Protein AF-A0A7D7ZFR2-F1 (afdb_monomer)

Solvent-accessible surface area (backbone atoms only — not comparable to full-atom values): 9537 Å² total; per-residue (Å²): 135,59,70,69,58,52,48,30,50,70,75,48,88,50,71,68,57,45,53,56,32,51,54,36,40,52,50,50,33,65,74,69,70,54,52,72,74,65,52,72,70,47,55,53,70,58,47,43,50,56,52,49,55,49,51,53,54,35,64,77,74,43,60,50,74,51,43,60,70,50,44,51,37,49,52,50,43,34,55,58,64,74,52,78,58,71,59,71,62,56,63,69,71,55,61,76,73,66,86,83,70,77,94,63,76,80,50,72,68,56,49,51,52,54,49,72,74,44,89,49,67,70,60,44,52,50,52,54,52,53,51,65,70,57,72,84,74,90,83,76,86,71,76,84,85,88,87,81,80,78,88,84,129

Structure (mmCIF, N/CA/C/O backbone):
data_AF-A0A7D7ZFR2-F1
#
_entry.id   AF-A0A7D7ZFR2-F1
#
loop_
_atom_site.group_PDB
_atom_site.id
_atom_site.type_symbol
_atom_site.label_atom_id
_atom_site.label_alt_id
_atom_site.label_comp_id
_atom_site.label_asym_id
_atom_site.label_entity_id
_atom_site.label_seq_id
_atom_site.pdbx_PDB_ins_code
_atom_site.Cartn_x
_atom_site.Cartn_y
_atom_site.Cartn_z
_atom_site.occupancy
_atom_site.B_iso_or_equiv
_atom_site.auth_seq_id
_atom_site.auth_comp_id
_atom_site.auth_asym_id
_atom_site.auth_atom_id
_atom_site.pdbx_PDB_model_num
ATOM 1 N N . MET A 1 1 ? 2.157 0.238 21.084 1.00 65.38 1 MET A N 1
ATOM 2 C CA . MET A 1 1 ? 1.706 -0.301 19.779 1.00 65.38 1 MET A CA 1
ATOM 3 C C . MET A 1 1 ? 0.187 -0.338 19.777 1.00 65.38 1 MET A C 1
ATOM 5 O O . MET A 1 1 ? -0.383 -0.989 20.645 1.00 65.38 1 MET A O 1
ATOM 9 N N . ASN A 1 2 ? -0.447 0.402 18.864 1.00 86.12 2 ASN A N 1
ATOM 10 C CA . ASN A 1 2 ? -1.895 0.658 18.871 1.00 86.12 2 ASN A CA 1
ATOM 11 C C . ASN A 1 2 ? -2.702 -0.618 18.566 1.00 86.12 2 ASN A C 1
ATOM 13 O O . ASN A 1 2 ? -2.227 -1.503 17.845 1.00 86.12 2 ASN A O 1
ATOM 17 N N . ARG A 1 3 ? -3.931 -0.721 19.096 1.00 91.06 3 ARG A N 1
ATOM 18 C CA . ARG A 1 3 ? -4.793 -1.914 18.933 1.00 91.06 3 ARG A CA 1
ATOM 19 C C . ARG A 1 3 ? -5.072 -2.227 17.459 1.00 91.06 3 ARG A C 1
ATOM 21 O O . ARG A 1 3 ? -4.998 -3.389 17.068 1.00 91.06 3 ARG A O 1
ATOM 28 N N . CYS A 1 4 ? -5.329 -1.202 16.650 1.00 92.88 4 CYS A N 1
ATOM 29 C CA . CYS A 1 4 ? -5.590 -1.330 15.214 1.00 92.88 4 CYS A CA 1
ATOM 30 C C . CYS A 1 4 ? -4.424 -1.973 14.445 1.00 92.88 4 CYS A C 1
ATOM 32 O O . CYS A 1 4 ? -4.634 -2.820 13.579 1.00 92.88 4 CYS A O 1
ATOM 34 N N . ILE A 1 5 ? -3.182 -1.638 14.810 1.00 93.75 5 ILE A N 1
ATOM 35 C CA . ILE A 1 5 ? -1.976 -2.224 14.209 1.00 93.75 5 ILE A CA 1
ATOM 36 C C . ILE A 1 5 ? -1.832 -3.690 14.625 1.00 93.75 5 ILE A C 1
ATOM 38 O O . ILE A 1 5 ? -1.470 -4.532 13.808 1.00 93.75 5 ILE A O 1
ATOM 42 N N . ARG A 1 6 ? -2.146 -4.029 15.883 1.00 94.31 6 ARG A N 1
ATOM 43 C CA . ARG A 1 6 ? -2.112 -5.425 16.345 1.00 94.31 6 ARG A CA 1
ATOM 44 C C . ARG A 1 6 ? -3.094 -6.310 15.578 1.00 94.31 6 ARG A C 1
ATOM 46 O O . ARG A 1 6 ? -2.711 -7.410 15.193 1.00 94.31 6 ARG A O 1
ATOM 53 N N . LEU A 1 7 ? -4.323 -5.834 15.359 1.00 93.38 7 LEU A N 1
ATOM 54 C CA . LEU A 1 7 ? -5.334 -6.552 14.573 1.00 93.38 7 LEU A CA 1
ATOM 55 C C . LEU A 1 7 ? -4.858 -6.774 13.139 1.00 93.38 7 LEU A C 1
ATOM 57 O O . LEU A 1 7 ? -4.851 -7.901 12.654 1.00 93.38 7 LEU A O 1
ATOM 61 N N . PHE A 1 8 ? -4.357 -5.716 12.508 1.00 95.19 8 PHE A N 1
ATOM 62 C CA . PHE A 1 8 ? -3.776 -5.777 11.174 1.00 95.19 8 PHE A CA 1
ATOM 63 C C . PHE A 1 8 ? -2.647 -6.814 11.051 1.00 95.19 8 PHE A C 1
ATOM 65 O O . PHE A 1 8 ? -2.665 -7.653 10.152 1.00 95.19 8 PHE A O 1
ATOM 72 N N . LEU A 1 9 ? -1.686 -6.807 11.980 1.00 94.69 9 LEU A N 1
ATOM 73 C CA . LEU A 1 9 ? -0.559 -7.743 11.959 1.00 94.69 9 LEU A CA 1
ATOM 74 C C . LEU A 1 9 ? -0.966 -9.191 12.225 1.00 94.69 9 LEU A C 1
ATOM 76 O O . LEU A 1 9 ? -0.321 -10.098 11.700 1.00 94.69 9 LEU A O 1
ATOM 80 N N . ALA A 1 10 ? -2.017 -9.415 13.016 1.00 94.19 10 ALA A N 1
ATOM 81 C CA . ALA A 1 10 ? -2.551 -10.750 13.262 1.00 94.19 10 ALA A CA 1
ATOM 82 C C . ALA A 1 10 ? -3.149 -11.382 11.991 1.00 94.19 10 ALA A C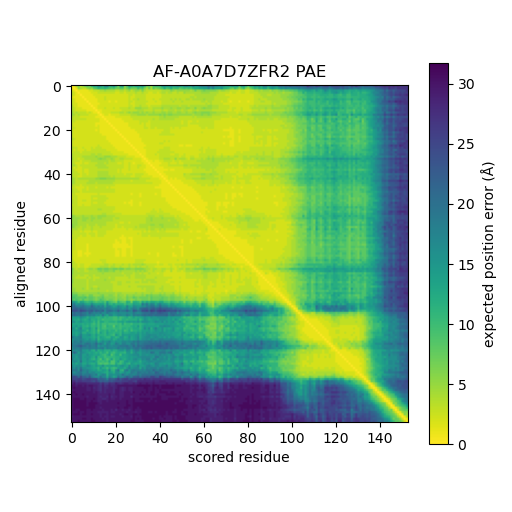 1
ATOM 84 O O . ALA A 1 10 ? -3.103 -12.601 11.843 1.00 94.19 10 ALA A O 1
ATOM 85 N N . GLY A 1 11 ? -3.645 -10.568 11.050 1.00 91.75 11 GLY A N 1
ATOM 86 C CA . GLY A 1 11 ? -4.148 -11.038 9.754 1.00 91.75 11 GLY A CA 1
ATOM 87 C C . GLY A 1 11 ? -3.057 -11.501 8.778 1.00 91.75 11 GLY A C 1
ATOM 88 O O . GLY A 1 11 ? -3.349 -12.205 7.812 1.00 91.75 11 GLY A O 1
ATOM 89 N N . ILE A 1 12 ? -1.787 -11.149 9.015 1.00 94.69 12 ILE A N 1
ATOM 90 C CA . ILE A 1 12 ? -0.672 -11.454 8.109 1.00 94.69 12 ILE A CA 1
ATOM 91 C C . ILE A 1 12 ? 0.157 -12.616 8.665 1.00 94.69 12 ILE A C 1
ATOM 93 O O . ILE A 1 12 ? 0.722 -12.539 9.753 1.00 94.69 12 ILE A O 1
ATOM 97 N N . LYS A 1 13 ? 0.303 -13.689 7.881 1.00 93.69 13 LYS A N 1
ATOM 98 C CA . LYS A 1 13 ? 1.018 -14.908 8.307 1.00 93.69 13 LYS A CA 1
ATOM 99 C C . LYS A 1 13 ? 2.543 -14.786 8.229 1.00 93.69 13 LYS A C 1
ATOM 101 O O . LYS A 1 13 ? 3.248 -15.249 9.118 1.00 93.69 13 LYS A O 1
ATOM 106 N N . SER A 1 14 ? 3.058 -14.176 7.162 1.00 96.12 14 SER A N 1
ATOM 107 C CA . SER A 1 14 ? 4.500 -14.084 6.904 1.00 96.12 14 SER A CA 1
ATOM 108 C C . SER A 1 14 ? 5.134 -12.908 7.640 1.00 96.12 14 SER A C 1
ATOM 110 O O . SER A 1 14 ? 4.722 -11.761 7.466 1.00 96.12 14 SER A O 1
ATOM 112 N N . GLU A 1 15 ? 6.193 -13.178 8.402 1.00 95.25 15 GLU A N 1
ATOM 113 C CA . GLU A 1 15 ? 6.919 -12.146 9.147 1.00 95.25 15 GLU A CA 1
ATOM 114 C C . GLU A 1 15 ? 7.613 -11.135 8.224 1.00 95.25 15 GLU A C 1
ATOM 116 O O . GLU A 1 15 ? 7.666 -9.941 8.518 1.00 95.25 15 GLU A O 1
ATOM 121 N N . LYS A 1 16 ? 8.082 -11.589 7.055 1.00 95.62 16 LYS A N 1
ATOM 122 C CA . LYS A 1 16 ? 8.623 -10.696 6.024 1.00 95.62 16 LYS A CA 1
ATOM 123 C C . LYS A 1 16 ? 7.552 -9.721 5.539 1.00 95.62 16 LYS A C 1
ATOM 125 O O . LYS A 1 16 ? 7.770 -8.513 5.542 1.00 95.62 16 LYS A O 1
ATOM 130 N N . THR A 1 17 ? 6.373 -10.242 5.204 1.00 95.69 17 THR A N 1
ATOM 131 C CA . THR A 1 17 ? 5.250 -9.427 4.731 1.00 95.69 17 THR A CA 1
ATOM 132 C C . THR A 1 17 ? 4.795 -8.429 5.791 1.00 95.69 17 THR A C 1
ATOM 134 O O . THR A 1 17 ? 4.535 -7.284 5.442 1.00 95.69 17 THR A O 1
ATOM 137 N N . LYS A 1 18 ? 4.771 -8.802 7.081 1.00 96.25 18 LYS A N 1
ATOM 138 C CA . LYS A 1 18 ? 4.467 -7.865 8.177 1.00 96.25 18 LYS A CA 1
ATOM 139 C C . LYS A 1 18 ? 5.414 -6.669 8.190 1.00 96.25 18 LYS A C 1
ATOM 141 O O . LYS A 1 18 ? 4.952 -5.534 8.270 1.00 96.25 18 LYS A O 1
ATOM 146 N N . LYS A 1 19 ? 6.726 -6.909 8.088 1.00 96.06 19 LYS A N 1
ATOM 147 C CA . LYS A 1 19 ? 7.736 -5.839 8.073 1.00 96.06 19 LYS A CA 1
ATOM 148 C C . LYS A 1 19 ? 7.553 -4.908 6.876 1.00 96.06 19 LYS A C 1
ATOM 150 O O . LYS A 1 19 ? 7.531 -3.690 7.054 1.00 96.06 19 LYS A O 1
ATOM 155 N N . ASP A 1 20 ? 7.367 -5.474 5.686 1.00 95.56 20 ASP A N 1
ATOM 156 C CA . ASP A 1 20 ? 7.166 -4.696 4.459 1.00 95.56 20 ASP A CA 1
ATOM 157 C C . ASP A 1 20 ? 5.878 -3.863 4.532 1.00 95.56 20 ASP A C 1
ATOM 159 O O . ASP A 1 20 ? 5.864 -2.675 4.201 1.00 95.56 20 ASP A O 1
ATOM 163 N N . TYR A 1 21 ? 4.799 -4.462 5.035 1.00 96.75 21 TYR A N 1
ATOM 164 C CA . TYR A 1 21 ? 3.505 -3.806 5.173 1.00 96.75 21 TYR A CA 1
ATOM 165 C C . TYR A 1 21 ? 3.545 -2.683 6.212 1.00 96.75 21 TYR A C 1
ATOM 167 O O . TYR A 1 21 ? 3.049 -1.595 5.934 1.00 96.75 21 TYR A O 1
ATOM 175 N N . LEU A 1 22 ? 4.186 -2.894 7.366 1.00 95.75 22 LEU A N 1
ATOM 176 C CA . LEU A 1 22 ? 4.382 -1.846 8.375 1.00 95.75 22 LEU A CA 1
ATOM 177 C C . LEU A 1 22 ? 5.186 -0.671 7.830 1.00 95.75 22 LEU A C 1
ATOM 179 O O . LEU A 1 22 ? 4.819 0.478 8.059 1.00 95.75 22 LEU A O 1
ATOM 183 N N . LYS A 1 23 ? 6.261 -0.944 7.083 1.00 96.56 23 LYS A N 1
ATOM 184 C CA . LYS A 1 23 ? 7.084 0.101 6.468 1.00 96.56 23 LYS A CA 1
ATOM 185 C C . LYS A 1 23 ? 6.258 0.979 5.526 1.00 96.56 23 LYS A C 1
ATOM 187 O O . LYS A 1 23 ? 6.356 2.204 5.580 1.00 96.56 23 LYS A O 1
ATOM 192 N N . ASN A 1 24 ? 5.439 0.361 4.679 1.00 96.06 24 ASN A N 1
ATOM 193 C CA . ASN A 1 24 ? 4.581 1.080 3.738 1.00 96.06 24 ASN A CA 1
ATOM 194 C C . ASN A 1 24 ? 3.413 1.794 4.438 1.00 96.06 24 ASN A C 1
ATOM 196 O O . ASN A 1 24 ? 3.047 2.896 4.036 1.00 96.06 24 ASN A O 1
ATOM 200 N N . LEU A 1 25 ? 2.876 1.228 5.521 1.00 95.44 25 LEU A N 1
ATOM 201 C CA . LEU A 1 25 ? 1.841 1.878 6.323 1.00 95.44 25 LEU A CA 1
ATOM 202 C C . LEU A 1 25 ? 2.387 3.121 7.049 1.00 95.44 25 LEU A C 1
ATOM 204 O O . LEU A 1 25 ? 1.759 4.176 7.018 1.00 95.44 25 LEU A O 1
ATOM 208 N N . GLU A 1 26 ? 3.602 3.054 7.603 1.00 95.19 26 GLU A N 1
ATOM 209 C CA . GLU A 1 26 ? 4.282 4.229 8.168 1.00 95.19 26 GLU A CA 1
ATOM 210 C C . GLU A 1 26 ? 4.597 5.287 7.110 1.00 95.19 26 GLU A C 1
ATOM 212 O O . GLU A 1 26 ? 4.527 6.485 7.391 1.00 95.19 26 GLU A O 1
ATOM 217 N N . ARG A 1 27 ? 4.918 4.868 5.881 1.00 95.44 27 ARG A N 1
ATOM 218 C CA . ARG A 1 27 ? 5.081 5.795 4.757 1.00 95.44 27 ARG A CA 1
ATOM 219 C C . ARG A 1 27 ? 3.789 6.577 4.506 1.00 95.44 27 ARG A C 1
ATOM 221 O O . ARG A 1 27 ? 3.855 7.797 4.403 1.00 95.44 27 ARG A O 1
ATOM 228 N N . PHE A 1 28 ? 2.646 5.891 4.463 1.00 96.25 28 PHE A N 1
ATOM 229 C CA . PHE A 1 28 ? 1.325 6.510 4.320 1.00 96.25 28 PHE A CA 1
ATOM 230 C C . PHE A 1 28 ? 1.003 7.471 5.468 1.00 96.25 28 PHE A C 1
ATOM 232 O O . PHE A 1 28 ? 0.589 8.609 5.236 1.00 96.25 28 PHE A O 1
ATOM 239 N N . ARG A 1 29 ? 1.257 7.037 6.708 1.00 94.81 29 ARG A N 1
ATOM 240 C CA . ARG A 1 29 ? 1.045 7.850 7.908 1.00 94.81 29 ARG A CA 1
ATOM 241 C C . ARG A 1 29 ? 1.786 9.180 7.830 1.00 94.81 29 ARG A C 1
ATOM 243 O O . ARG A 1 29 ? 1.204 10.220 8.110 1.00 94.81 29 ARG A O 1
ATOM 250 N N . LYS A 1 30 ? 3.059 9.133 7.430 1.00 95.44 30 LYS A N 1
ATOM 251 C CA . LYS A 1 30 ? 3.917 10.315 7.292 1.00 95.44 30 LYS A CA 1
ATOM 252 C C . LYS A 1 30 ? 3.512 11.204 6.121 1.00 95.44 30 LYS A C 1
ATOM 254 O O . LYS A 1 30 ? 3.588 12.416 6.249 1.00 95.44 30 LYS A O 1
ATOM 259 N N . SER A 1 31 ? 3.106 10.630 4.989 1.00 93.62 31 SER A N 1
ATOM 260 C CA . SER A 1 31 ? 2.752 11.420 3.804 1.00 93.62 31 SER A CA 1
ATOM 261 C C . SER A 1 31 ? 1.435 12.172 3.946 1.00 93.62 31 SER A C 1
ATOM 263 O O . SER A 1 31 ? 1.314 13.258 3.398 1.00 93.62 31 SER A O 1
ATOM 265 N N . MET A 1 32 ? 0.458 11.586 4.644 1.00 93.81 32 MET A N 1
ATOM 266 C CA . MET A 1 32 ? -0.859 12.202 4.847 1.00 93.81 32 MET A CA 1
ATOM 267 C C . MET A 1 32 ? -0.986 12.897 6.209 1.00 93.81 32 MET A C 1
ATOM 269 O O . MET A 1 32 ? -2.054 13.413 6.514 1.00 93.81 32 MET A O 1
ATOM 273 N N . ASP A 1 33 ? 0.078 12.868 7.019 1.00 93.56 33 ASP A N 1
ATOM 274 C CA . ASP A 1 33 ? 0.127 13.383 8.392 1.00 93.56 33 ASP A CA 1
ATOM 275 C C . ASP A 1 33 ? -1.075 12.949 9.250 1.00 93.56 33 ASP A C 1
ATOM 277 O O . ASP A 1 33 ? -1.842 13.750 9.784 1.00 93.56 33 ASP A O 1
ATOM 281 N N . ILE A 1 34 ? -1.277 11.633 9.342 1.00 93.06 34 ILE A N 1
ATOM 282 C CA . ILE A 1 34 ? -2.410 11.060 10.075 1.00 93.06 34 ILE A CA 1
ATOM 283 C C . ILE A 1 34 ? -1.977 10.344 11.353 1.00 93.06 34 ILE A C 1
ATOM 285 O O . ILE A 1 34 ? -0.901 9.753 11.455 1.00 93.06 34 ILE A O 1
ATOM 289 N N . ASP A 1 35 ? -2.883 10.321 12.324 1.00 93.75 35 ASP A N 1
ATOM 290 C CA . ASP A 1 35 ? -2.853 9.363 13.423 1.00 93.75 35 ASP A CA 1
ATOM 291 C C . ASP A 1 35 ? -3.830 8.220 13.124 1.00 93.75 35 ASP A C 1
ATOM 293 O O . ASP A 1 35 ? -4.981 8.471 12.768 1.00 93.75 35 ASP A O 1
ATOM 297 N N . TYR A 1 36 ? -3.393 6.967 13.274 1.00 92.50 36 TYR A N 1
ATOM 298 C CA . TYR A 1 36 ? -4.203 5.808 12.887 1.00 92.50 36 TYR A CA 1
ATOM 299 C C . TYR A 1 36 ? -5.521 5.707 13.662 1.00 92.50 36 TYR A C 1
ATOM 301 O O . TYR A 1 36 ? -6.540 5.338 13.083 1.00 92.50 36 TYR A O 1
ATOM 309 N N . GLU A 1 37 ? -5.531 6.015 14.961 1.00 91.31 37 GLU A N 1
ATOM 310 C CA . GLU A 1 37 ? -6.745 5.885 15.772 1.00 91.31 37 GLU A CA 1
ATOM 311 C C . GLU A 1 37 ? -7.746 6.997 15.466 1.00 91.31 37 GLU A C 1
ATOM 313 O O . GLU A 1 37 ? -8.950 6.745 15.413 1.00 91.31 37 GLU A O 1
ATOM 318 N N . LYS A 1 38 ? -7.265 8.222 15.224 1.00 93.31 38 LYS A N 1
ATOM 319 C CA . LYS A 1 38 ? -8.115 9.330 14.766 1.00 93.31 38 LYS A CA 1
ATOM 320 C C . LYS A 1 38 ? -8.637 9.091 13.352 1.00 93.31 38 LYS A C 1
ATOM 322 O O . LYS A 1 38 ? -9.809 9.341 13.090 1.00 93.31 38 LYS A O 1
ATOM 327 N N . PHE A 1 39 ? -7.792 8.572 12.465 1.00 94.00 39 PHE A N 1
ATOM 328 C CA . PHE A 1 39 ? -8.132 8.285 11.075 1.00 94.00 39 PHE A CA 1
ATOM 329 C C . PHE A 1 39 ? -9.262 7.257 10.955 1.00 94.00 39 PHE A C 1
ATOM 331 O O . PHE A 1 39 ? -10.219 7.490 10.222 1.00 94.00 39 PHE A O 1
ATOM 338 N N . LEU A 1 40 ? -9.210 6.169 11.731 1.00 94.06 40 LEU A N 1
ATOM 339 C CA . LEU A 1 40 ? -10.253 5.134 11.726 1.00 94.06 40 LEU A CA 1
ATOM 340 C C . LEU A 1 40 ? -11.605 5.612 12.286 1.00 94.06 40 LEU A C 1
ATOM 342 O O . LEU A 1 40 ? -12.626 4.990 12.016 1.00 94.06 40 LEU A O 1
ATOM 346 N N . LYS A 1 41 ? -11.637 6.715 13.046 1.00 94.12 41 LYS A N 1
ATOM 347 C CA . LYS A 1 41 ? -12.881 7.321 13.560 1.00 94.12 41 LYS A CA 1
ATOM 348 C C . LYS A 1 41 ? -13.555 8.260 12.557 1.00 94.12 41 LYS A C 1
ATOM 350 O O . LYS A 1 41 ? -14.651 8.753 12.822 1.00 94.12 41 LYS A O 1
ATOM 355 N N . LEU A 1 42 ? -12.901 8.562 11.436 1.00 94.19 42 LEU A N 1
ATOM 356 C CA . LEU A 1 42 ? -13.476 9.407 10.397 1.00 94.19 42 LEU A CA 1
ATOM 357 C C . LEU A 1 42 ? -14.616 8.685 9.673 1.00 94.19 42 LEU A C 1
ATOM 359 O O . LEU A 1 42 ? -14.725 7.461 9.675 1.00 94.19 42 LEU A O 1
ATOM 363 N N . THR A 1 43 ? -15.465 9.458 8.999 1.00 94.62 43 THR A N 1
ATOM 364 C CA . THR A 1 43 ? -16.506 8.867 8.158 1.00 94.62 43 THR A CA 1
ATOM 365 C C . THR A 1 43 ? -15.874 8.135 6.968 1.00 94.62 43 THR A C 1
ATOM 367 O O . THR A 1 43 ? -14.880 8.620 6.416 1.00 94.62 43 THR A O 1
ATOM 37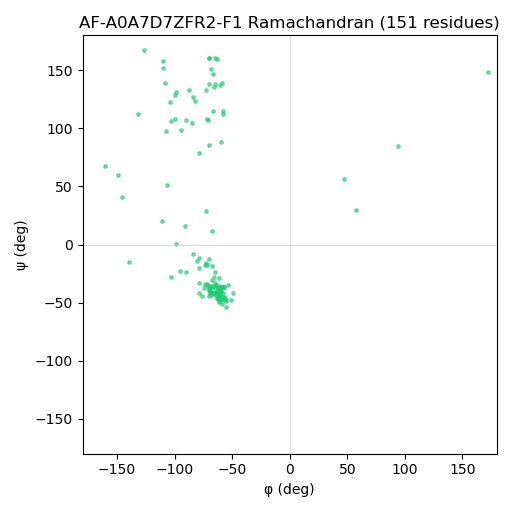0 N N . PRO A 1 44 ? -16.473 7.029 6.487 1.00 93.88 44 PRO A N 1
ATOM 371 C CA . PRO A 1 44 ? -15.938 6.277 5.349 1.00 93.88 44 PRO A CA 1
ATOM 372 C C . PRO A 1 44 ? -15.694 7.142 4.107 1.00 93.88 44 PRO A C 1
ATOM 374 O O . PRO A 1 44 ? -14.698 6.968 3.415 1.00 93.88 44 PRO A O 1
ATOM 377 N N . LYS A 1 45 ? -16.551 8.147 3.869 1.00 94.88 45 LYS A N 1
ATOM 378 C CA . LYS A 1 45 ? -16.364 9.127 2.786 1.00 94.88 45 LYS A CA 1
ATOM 379 C C . LYS A 1 45 ? -15.067 9.931 2.936 1.00 94.88 45 LYS A C 1
ATOM 381 O O . LYS A 1 45 ? -14.361 10.109 1.953 1.00 94.88 45 LYS A O 1
ATOM 386 N N . LYS A 1 46 ? -14.739 10.398 4.146 1.00 95.56 46 LYS A N 1
ATOM 387 C CA . LYS A 1 46 ? -13.497 11.147 4.408 1.00 95.56 46 LYS A CA 1
ATOM 388 C C . LYS A 1 46 ? -12.268 10.253 4.283 1.00 95.56 46 LYS A C 1
ATOM 390 O O . LYS A 1 46 ? -11.293 10.657 3.663 1.00 95.56 46 LYS A O 1
ATOM 395 N N . ILE A 1 47 ? -12.340 9.035 4.822 1.00 96.12 47 ILE A N 1
ATOM 396 C CA . ILE A 1 47 ? -11.275 8.033 4.676 1.00 96.12 47 ILE A CA 1
ATOM 397 C C . ILE A 1 47 ? -11.008 7.773 3.196 1.00 96.12 47 ILE A C 1
ATOM 399 O O . ILE A 1 47 ? -9.859 7.767 2.767 1.00 96.12 47 ILE A O 1
ATOM 403 N N . GLN A 1 48 ? -12.071 7.608 2.410 1.00 95.62 48 GLN A N 1
ATOM 404 C CA . GLN A 1 48 ? -11.954 7.371 0.984 1.00 95.62 48 GLN A CA 1
ATOM 405 C C . GLN A 1 48 ? -11.233 8.520 0.266 1.00 95.62 48 GLN A C 1
ATOM 407 O O . GLN A 1 48 ? -10.326 8.235 -0.504 1.00 95.62 48 GLN A O 1
ATOM 412 N N . VAL A 1 49 ? -11.573 9.783 0.545 1.00 96.25 49 VAL A N 1
ATOM 413 C CA . VAL A 1 49 ? -10.884 10.947 -0.054 1.00 96.25 49 VAL A CA 1
ATOM 414 C C . VAL A 1 49 ? -9.393 10.952 0.293 1.00 96.25 49 VAL A C 1
ATOM 416 O O . VAL A 1 49 ? -8.565 11.041 -0.601 1.00 96.25 49 VAL A O 1
ATOM 419 N N . ILE A 1 50 ? -9.034 10.734 1.562 1.00 96.25 50 ILE A N 1
ATOM 420 C CA . ILE A 1 50 ? -7.624 10.699 1.994 1.00 96.25 50 ILE A CA 1
ATOM 421 C C . ILE A 1 50 ? -6.847 9.588 1.267 1.00 96.25 50 ILE A C 1
ATOM 423 O O . ILE A 1 50 ? -5.702 9.775 0.859 1.00 96.25 50 ILE A O 1
ATOM 427 N N . VAL A 1 51 ? -7.454 8.411 1.101 1.00 96.50 51 VAL A N 1
ATOM 428 C CA . VAL A 1 51 ? -6.816 7.304 0.377 1.00 96.50 51 VAL A CA 1
ATOM 429 C C . VAL A 1 51 ? -6.722 7.604 -1.123 1.00 96.50 51 VAL A C 1
ATOM 431 O O . VAL A 1 51 ? -5.708 7.267 -1.727 1.00 96.50 51 VAL A O 1
ATOM 434 N N . GLU A 1 52 ? -7.731 8.246 -1.720 1.00 95.88 52 GLU A N 1
ATOM 435 C CA . GLU A 1 52 ? -7.703 8.707 -3.117 1.00 95.88 52 GLU A CA 1
ATOM 436 C C . GLU A 1 52 ? -6.546 9.683 -3.347 1.00 95.88 52 GLU A C 1
ATOM 438 O O . GLU A 1 52 ? -5.713 9.435 -4.220 1.00 95.88 52 GLU A O 1
ATOM 443 N N . ASP A 1 53 ? -6.433 10.714 -2.511 1.00 96.56 53 ASP A N 1
ATOM 444 C CA . ASP A 1 53 ? -5.369 11.719 -2.585 1.00 96.56 53 ASP A CA 1
ATOM 445 C C . ASP A 1 53 ? -3.985 11.078 -2.441 1.00 96.56 53 ASP A C 1
ATOM 447 O O . ASP A 1 53 ? -3.044 11.403 -3.167 1.00 96.56 53 ASP A O 1
ATOM 451 N N . TYR A 1 54 ? -3.847 10.107 -1.535 1.00 96.50 54 TYR A N 1
ATOM 452 C CA . TYR A 1 54 ? -2.597 9.373 -1.393 1.00 96.50 54 TYR A CA 1
ATOM 453 C C . TYR A 1 54 ? -2.255 8.538 -2.631 1.00 96.50 54 TYR A C 1
ATOM 455 O O . TYR A 1 54 ? -1.102 8.523 -3.061 1.00 96.50 54 TYR A O 1
ATOM 463 N N . VAL A 1 55 ? -3.234 7.844 -3.217 1.00 95.88 55 VAL A N 1
ATOM 464 C CA . VAL A 1 55 ? -3.011 7.068 -4.442 1.00 95.88 55 VAL A CA 1
ATOM 465 C C . VAL A 1 55 ? -2.602 7.991 -5.586 1.00 95.88 55 VAL A C 1
ATOM 467 O O . VAL A 1 55 ? -1.638 7.671 -6.271 1.00 95.88 55 VAL A O 1
ATOM 470 N N . LEU A 1 56 ? -3.246 9.148 -5.756 1.00 95.62 56 LEU A N 1
ATOM 471 C CA . LEU A 1 56 ? -2.852 10.136 -6.767 1.00 95.62 56 LEU A CA 1
ATOM 472 C C . LEU A 1 56 ? -1.406 10.610 -6.559 1.00 95.62 56 LEU A C 1
ATOM 474 O O . LEU A 1 56 ? -0.600 10.543 -7.485 1.00 95.62 56 LEU A O 1
ATOM 478 N N . ASN A 1 57 ? -1.035 10.937 -5.317 1.00 95.31 57 ASN A N 1
ATOM 479 C CA . ASN A 1 57 ? 0.342 11.287 -4.960 1.00 95.31 57 ASN A CA 1
ATOM 480 C C . ASN A 1 57 ? 1.356 10.176 -5.295 1.00 95.31 57 ASN A C 1
ATOM 482 O O . ASN A 1 57 ? 2.494 10.469 -5.663 1.00 95.31 57 ASN A O 1
ATOM 486 N N . LEU A 1 58 ? 0.981 8.900 -5.141 1.00 95.19 58 LEU A N 1
ATOM 487 C CA . LEU A 1 58 ? 1.838 7.771 -5.514 1.00 95.19 58 LEU A CA 1
ATOM 488 C C . LEU A 1 58 ? 2.003 7.657 -7.027 1.00 95.19 58 LEU A C 1
ATOM 490 O O . LEU A 1 58 ? 3.104 7.372 -7.486 1.00 95.19 58 LEU A O 1
ATOM 494 N N . VAL A 1 59 ? 0.930 7.859 -7.792 1.00 94.12 59 VAL A N 1
ATOM 495 C CA . VAL A 1 59 ? 0.976 7.782 -9.258 1.00 94.12 59 VAL A CA 1
ATOM 496 C C . VAL A 1 59 ? 1.877 8.867 -9.845 1.00 94.12 59 VAL A C 1
ATOM 498 O O . VAL A 1 59 ? 2.576 8.605 -10.817 1.00 94.12 59 VAL A O 1
ATOM 501 N N . GLU A 1 60 ? 1.909 10.052 -9.237 1.00 93.25 60 GLU A N 1
ATOM 502 C CA . GLU A 1 60 ? 2.772 11.153 -9.676 1.00 93.25 60 GLU A CA 1
ATOM 503 C C . GLU A 1 60 ? 4.256 10.943 -9.338 1.00 93.25 60 GLU A C 1
ATOM 505 O O . GLU A 1 60 ? 5.127 11.381 -10.087 1.00 93.25 60 GLU A O 1
ATOM 510 N N . LYS A 1 61 ? 4.561 10.301 -8.203 1.00 93.19 61 LYS A N 1
ATOM 511 C CA . LYS A 1 61 ? 5.929 10.247 -7.649 1.00 93.19 61 LYS A CA 1
ATOM 512 C C . LYS A 1 61 ? 6.642 8.919 -7.866 1.00 93.19 61 LYS A C 1
ATOM 514 O O . LYS A 1 61 ? 7.870 8.882 -7.883 1.00 93.19 61 LYS A O 1
ATOM 519 N N . GLU A 1 62 ? 5.900 7.823 -7.977 1.00 94.12 62 GLU A N 1
ATOM 520 C CA . GLU A 1 62 ? 6.457 6.473 -7.973 1.00 94.12 62 GLU A CA 1
ATOM 521 C C . GLU A 1 62 ? 6.352 5.797 -9.337 1.00 94.12 62 GLU A C 1
ATOM 523 O O . GLU A 1 62 ? 5.490 6.090 -10.162 1.00 94.12 62 GLU A O 1
ATOM 528 N N . HIS A 1 63 ? 7.205 4.794 -9.548 1.00 93.12 63 HIS A N 1
ATOM 529 C CA . HIS A 1 63 ? 7.110 3.955 -10.733 1.00 93.12 63 HIS A CA 1
ATOM 530 C C . HIS A 1 63 ? 5.748 3.221 -10.782 1.00 93.12 63 HIS A C 1
ATOM 532 O O . HIS A 1 63 ? 5.345 2.638 -9.767 1.00 93.12 63 HIS A O 1
ATOM 538 N N . PRO A 1 64 ? 5.074 3.133 -11.950 1.00 91.94 64 PRO A N 1
ATOM 539 C CA . PRO A 1 64 ? 3.745 2.523 -12.095 1.00 91.94 64 PRO A CA 1
ATOM 540 C C . PRO A 1 64 ? 3.592 1.138 -11.455 1.00 91.94 64 PRO A C 1
ATOM 542 O O . PRO A 1 64 ? 2.605 0.848 -10.780 1.00 91.94 64 PRO A O 1
ATOM 545 N N . ASN A 1 65 ? 4.606 0.283 -11.604 1.00 91.44 65 ASN A N 1
ATOM 546 C CA . ASN A 1 65 ? 4.593 -1.076 -11.048 1.00 91.44 65 ASN A CA 1
ATOM 547 C C . ASN A 1 65 ? 4.741 -1.131 -9.519 1.00 91.44 65 ASN A C 1
ATOM 549 O O . ASN A 1 65 ? 4.440 -2.162 -8.920 1.00 91.44 65 ASN A O 1
ATOM 553 N N . SER A 1 66 ? 5.210 -0.053 -8.891 1.00 93.62 66 SER A N 1
ATOM 554 C CA . SER A 1 66 ? 5.442 0.029 -7.447 1.00 93.62 66 SER A CA 1
ATOM 555 C C . SER A 1 66 ? 4.216 0.541 -6.690 1.00 93.62 66 SER A C 1
ATOM 557 O O . SER A 1 66 ? 4.054 0.217 -5.515 1.00 93.62 66 SER A O 1
ATOM 559 N N . VAL A 1 67 ? 3.317 1.277 -7.358 1.00 94.94 67 VAL A N 1
ATOM 560 C CA . VAL A 1 67 ? 2.085 1.832 -6.764 1.00 94.94 67 VAL A CA 1
ATOM 561 C C . VAL A 1 67 ? 1.263 0.771 -6.011 1.00 94.94 67 VAL A C 1
ATOM 563 O O . VAL A 1 67 ? 0.921 1.011 -4.848 1.00 94.94 67 VAL A O 1
ATOM 566 N N . PRO A 1 68 ? 0.999 -0.432 -6.569 1.00 94.56 68 PRO A N 1
ATOM 567 C CA . PRO A 1 68 ? 0.233 -1.450 -5.854 1.00 94.56 68 PRO A CA 1
ATOM 568 C C . PRO A 1 68 ? 0.911 -1.895 -4.551 1.00 94.56 68 PRO A C 1
ATOM 570 O O . PRO A 1 68 ? 0.239 -2.093 -3.542 1.00 94.56 68 PRO A O 1
ATOM 573 N N . THR A 1 69 ? 2.243 -1.997 -4.543 1.00 94.94 69 THR A N 1
ATOM 574 C CA . THR A 1 69 ? 3.031 -2.404 -3.369 1.00 94.94 69 THR A CA 1
ATOM 575 C C . THR A 1 69 ? 2.852 -1.445 -2.192 1.00 94.94 69 THR A C 1
ATOM 577 O O . THR A 1 69 ? 2.809 -1.892 -1.045 1.00 94.94 69 THR A O 1
ATOM 580 N N . PHE A 1 70 ? 2.706 -0.144 -2.457 1.00 95.75 70 PHE A N 1
ATOM 581 C CA . PHE A 1 70 ? 2.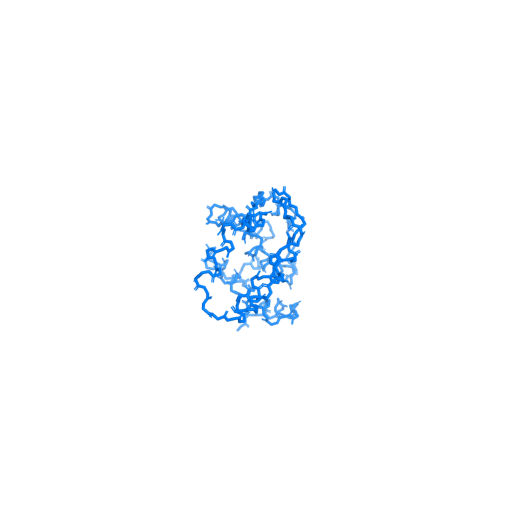433 0.858 -1.422 1.00 95.75 70 PHE A CA 1
ATOM 582 C C . PHE A 1 70 ? 0.966 0.869 -0.984 1.00 95.75 70 PHE A C 1
ATOM 584 O O . PHE A 1 70 ? 0.675 1.104 0.186 1.00 95.75 70 PHE A O 1
ATOM 591 N N . TYR A 1 71 ? 0.045 0.576 -1.902 1.00 96.50 71 TYR A N 1
ATOM 592 C CA . TYR A 1 71 ? -1.390 0.601 -1.637 1.00 96.50 71 TYR A CA 1
ATOM 593 C C . TYR A 1 71 ? -1.905 -0.610 -0.840 1.00 96.50 71 TYR A C 1
ATOM 595 O O . TYR A 1 71 ? -2.712 -0.446 0.076 1.00 96.50 71 TYR A O 1
ATOM 603 N N . TYR A 1 72 ? -1.478 -1.834 -1.170 1.00 96.06 72 TYR A N 1
ATOM 604 C CA . TYR A 1 72 ? -2.035 -3.051 -0.555 1.00 96.06 72 TYR A CA 1
ATOM 605 C C . TYR A 1 72 ? -1.934 -3.112 0.979 1.00 96.06 72 TYR A C 1
ATOM 607 O O . TYR A 1 72 ? -2.892 -3.571 1.603 1.00 96.06 72 TYR A O 1
ATOM 615 N N . PRO A 1 73 ? -0.859 -2.619 1.619 1.00 96.50 73 PRO A N 1
ATOM 616 C CA . PRO A 1 73 ? -0.796 -2.521 3.074 1.00 96.50 73 PRO A CA 1
ATOM 617 C C . PRO A 1 73 ? -1.906 -1.650 3.672 1.00 96.50 73 PRO A C 1
ATOM 619 O O . PRO A 1 73 ? -2.463 -2.007 4.705 1.00 96.50 73 PRO A O 1
ATOM 622 N N . ILE A 1 74 ? -2.273 -0.549 3.007 1.00 96.44 74 ILE A N 1
ATOM 623 C CA . ILE A 1 74 ? -3.353 0.353 3.439 1.00 96.44 74 ILE A CA 1
ATOM 624 C C . ILE A 1 74 ? -4.707 -0.330 3.263 1.00 96.44 74 ILE A C 1
ATOM 626 O O . ILE A 1 74 ? -5.540 -0.287 4.163 1.00 96.44 74 ILE A O 1
ATOM 630 N N . HIS A 1 75 ? -4.910 -0.999 2.126 1.00 96.06 75 HIS A N 1
ATOM 631 C CA . HIS A 1 75 ? -6.112 -1.793 1.875 1.00 96.06 75 HIS A CA 1
ATOM 632 C C . HIS A 1 75 ? -6.328 -2.836 2.974 1.00 96.06 75 HIS A C 1
ATOM 634 O O . HIS A 1 75 ? -7.379 -2.855 3.605 1.00 96.06 75 HIS A O 1
ATOM 640 N N . ALA A 1 76 ? -5.307 -3.653 3.244 1.00 95.75 76 ALA A N 1
ATOM 641 C CA . ALA A 1 76 ? -5.361 -4.678 4.278 1.00 95.75 76 ALA A CA 1
ATOM 642 C C . ALA A 1 76 ? -5.536 -4.075 5.682 1.00 95.75 76 ALA A C 1
ATOM 644 O O . ALA A 1 76 ? -6.256 -4.631 6.502 1.00 95.75 76 ALA A O 1
ATOM 645 N N . PHE A 1 77 ? -4.927 -2.921 5.968 1.00 96.12 77 PHE A N 1
ATOM 646 C CA . PHE A 1 77 ? -5.132 -2.222 7.236 1.00 96.12 77 PHE A CA 1
ATOM 647 C C . PHE A 1 77 ? -6.588 -1.785 7.429 1.00 96.12 77 PHE A C 1
ATOM 649 O O . PHE A 1 77 ? -7.146 -2.003 8.502 1.00 96.12 77 PHE A O 1
ATOM 656 N N . LEU A 1 78 ? -7.209 -1.196 6.406 1.00 95.62 78 LEU A N 1
ATOM 657 C CA . LEU A 1 78 ? -8.607 -0.763 6.459 1.00 95.62 78 LEU A CA 1
ATOM 658 C C . LEU A 1 78 ? -9.571 -1.947 6.562 1.00 95.62 78 LEU A C 1
ATOM 660 O O . LEU A 1 78 ? -10.496 -1.907 7.366 1.00 95.62 78 LEU A O 1
ATOM 664 N N . GLU A 1 79 ? -9.316 -3.011 5.804 1.00 94.44 79 GLU A N 1
ATOM 665 C CA . GLU A 1 79 ? -10.106 -4.245 5.824 1.00 94.44 79 GLU A CA 1
ATOM 666 C C . GLU A 1 79 ? -10.061 -4.926 7.200 1.00 94.44 79 GLU A C 1
ATOM 668 O O . GLU A 1 79 ? -11.102 -5.257 7.754 1.00 94.44 79 GLU A O 1
ATOM 673 N N . MET A 1 80 ? -8.878 -5.033 7.818 1.00 94.81 80 MET A N 1
ATOM 674 C CA . MET A 1 80 ? -8.712 -5.621 9.158 1.00 94.81 80 MET A CA 1
ATOM 675 C C . MET A 1 80 ? -9.279 -4.764 10.301 1.00 94.81 80 MET A C 1
ATOM 677 O O . MET A 1 80 ? -9.350 -5.235 11.435 1.00 94.81 80 MET A O 1
ATOM 681 N N . ASN A 1 81 ? -9.623 -3.503 10.032 1.00 94.44 81 ASN A N 1
ATOM 682 C CA . ASN A 1 81 ? -10.272 -2.601 10.985 1.00 94.44 81 ASN A CA 1
ATOM 683 C C . ASN A 1 81 ? -11.730 -2.302 10.585 1.00 94.44 81 ASN A C 1
ATOM 685 O O . ASN A 1 81 ? -12.279 -1.292 11.020 1.00 94.44 81 ASN A O 1
ATOM 689 N N . ASP A 1 82 ? -12.338 -3.160 9.755 1.00 92.38 82 ASP A N 1
ATOM 690 C CA . ASP A 1 82 ? -13.749 -3.114 9.346 1.00 92.38 82 ASP A CA 1
ATOM 691 C C . ASP A 1 82 ? -14.181 -1.800 8.663 1.00 92.38 82 ASP A C 1
ATOM 693 O O . ASP A 1 82 ? -15.340 -1.381 8.722 1.00 92.38 82 ASP A O 1
ATOM 697 N N . VAL A 1 83 ? -13.255 -1.132 7.969 1.00 94.19 83 VAL A N 1
ATOM 698 C CA . VAL A 1 83 ? -13.548 0.106 7.240 1.00 94.19 83 VAL A CA 1
ATOM 699 C C . VAL A 1 83 ? -13.978 -0.203 5.808 1.00 94.19 83 VAL A C 1
ATOM 701 O O . VAL A 1 83 ? -13.168 -0.524 4.936 1.00 94.19 83 VAL A O 1
ATOM 704 N N . MET A 1 84 ? -15.274 -0.041 5.542 1.00 89.44 84 MET A N 1
ATOM 705 C CA . MET A 1 84 ? -15.863 -0.270 4.221 1.00 89.44 84 MET A CA 1
ATOM 706 C C . MET A 1 84 ? -15.746 0.972 3.322 1.00 89.44 84 MET A C 1
ATOM 708 O O . MET A 1 84 ? -16.501 1.934 3.466 1.00 89.44 84 MET A O 1
ATOM 712 N N . ILE A 1 85 ? -14.823 0.938 2.357 1.00 93.50 85 ILE A N 1
ATOM 713 C CA . ILE A 1 85 ? -14.688 1.944 1.286 1.00 93.50 85 ILE A CA 1
ATOM 714 C C . ILE A 1 85 ? -14.681 1.284 -0.098 1.00 93.50 85 ILE A C 1
ATOM 716 O O . ILE A 1 85 ? -14.526 0.071 -0.237 1.00 93.50 85 ILE A O 1
ATOM 720 N N . ASN A 1 86 ? -14.822 2.079 -1.163 1.00 93.88 86 ASN A N 1
ATOM 721 C CA . ASN A 1 86 ? -14.818 1.554 -2.528 1.00 93.88 86 ASN A CA 1
ATOM 722 C C . ASN A 1 86 ? -13.393 1.252 -3.036 1.00 93.88 86 ASN A C 1
ATOM 724 O O . ASN A 1 86 ? -12.816 1.990 -3.837 1.00 93.88 86 ASN A O 1
ATOM 728 N N . PHE A 1 87 ? -12.834 0.117 -2.619 1.00 93.38 87 PHE A N 1
ATOM 729 C CA . PHE A 1 87 ? -11.509 -0.335 -3.054 1.00 93.38 87 PHE A CA 1
ATOM 730 C C . PHE A 1 87 ? -11.414 -0.580 -4.569 1.00 93.38 87 PHE A C 1
ATOM 732 O O . PHE A 1 87 ? -10.353 -0.402 -5.168 1.00 93.38 87 PHE A O 1
ATOM 739 N N . LYS A 1 88 ? -12.526 -0.942 -5.226 1.00 93.38 88 LYS A N 1
ATOM 740 C CA . LYS A 1 88 ? -12.573 -1.117 -6.687 1.00 93.38 88 LYS A CA 1
ATOM 741 C C . LYS A 1 88 ? -12.327 0.205 -7.414 1.00 93.38 88 LYS A C 1
ATOM 743 O O . LYS A 1 88 ? -11.639 0.204 -8.431 1.00 93.38 88 LYS A O 1
ATOM 748 N N . LYS A 1 89 ? -12.846 1.321 -6.886 1.00 93.50 89 LYS A N 1
ATOM 749 C CA . LYS A 1 89 ? -12.555 2.667 -7.398 1.00 93.50 89 LYS A CA 1
ATOM 750 C C . LYS A 1 89 ? -11.066 2.987 -7.256 1.00 93.50 89 LYS A C 1
ATOM 752 O O . LYS A 1 89 ? -10.469 3.404 -8.238 1.00 93.50 89 LYS A O 1
ATOM 757 N N . MET A 1 90 ? -10.455 2.705 -6.103 1.00 93.00 90 MET A N 1
ATOM 758 C CA . MET A 1 90 ? -9.028 2.990 -5.874 1.00 93.00 90 MET A CA 1
ATOM 759 C C . MET A 1 90 ? -8.129 2.294 -6.897 1.00 93.00 90 MET A C 1
ATOM 761 O O . MET A 1 90 ? -7.254 2.915 -7.485 1.00 93.00 90 MET A O 1
ATOM 765 N N . ARG A 1 91 ? -8.383 1.009 -7.168 1.00 92.25 91 ARG A N 1
ATOM 766 C CA . ARG A 1 91 ? -7.577 0.227 -8.120 1.00 92.25 91 ARG A CA 1
ATOM 767 C C . ARG A 1 91 ? -7.684 0.730 -9.561 1.00 92.25 91 ARG A C 1
ATOM 769 O O . ARG A 1 91 ? -6.780 0.476 -10.345 1.00 92.25 91 ARG A O 1
ATOM 776 N N . ARG A 1 92 ? -8.767 1.434 -9.916 1.00 93.88 92 ARG A N 1
ATOM 777 C CA . ARG A 1 92 ? -8.921 2.064 -11.240 1.00 93.88 92 ARG A CA 1
ATOM 778 C C . ARG A 1 92 ? -8.052 3.309 -11.412 1.00 93.88 92 ARG A C 1
ATOM 780 O O . ARG A 1 92 ? -7.846 3.715 -12.545 1.00 93.88 92 ARG A O 1
ATOM 787 N N . LEU A 1 93 ? -7.560 3.895 -10.319 1.00 92.88 93 LEU A N 1
ATOM 788 C CA . LEU A 1 93 ? -6.629 5.024 -10.363 1.00 92.88 93 LEU A CA 1
ATOM 789 C C . LEU A 1 93 ? -5.196 4.579 -10.673 1.00 92.88 93 LEU A C 1
ATOM 791 O O . LEU A 1 93 ? -4.341 5.420 -10.926 1.00 92.88 93 LEU A O 1
ATOM 795 N N . PHE A 1 94 ? -4.904 3.275 -10.627 1.00 93.19 94 PHE A N 1
ATOM 796 C CA . PHE A 1 94 ? -3.550 2.800 -10.876 1.00 93.19 94 PHE A CA 1
ATOM 797 C C . PHE A 1 94 ? -3.175 2.964 -12.350 1.00 93.19 94 PHE A C 1
ATOM 799 O O . PHE A 1 94 ? -3.984 2.648 -13.226 1.00 93.19 94 PHE A O 1
ATOM 806 N N . PRO A 1 95 ? -1.940 3.403 -12.634 1.00 92.25 95 PRO A N 1
ATOM 807 C CA . PRO A 1 95 ? -1.445 3.503 -13.993 1.00 92.25 95 PRO A CA 1
ATOM 808 C C . PRO A 1 95 ? -1.333 2.118 -14.636 1.00 92.25 95 PRO A C 1
ATOM 810 O O . PRO A 1 95 ? -1.250 1.085 -13.960 1.00 92.25 95 PRO A O 1
ATOM 813 N N . ALA A 1 96 ? -1.282 2.101 -15.967 1.00 91.38 96 ALA A N 1
ATOM 814 C CA . ALA A 1 96 ? -0.950 0.892 -16.704 1.00 91.38 96 ALA A CA 1
ATOM 815 C C . ALA A 1 96 ? 0.444 0.390 -16.291 1.00 91.38 96 ALA A C 1
ATOM 817 O O . ALA A 1 96 ? 1.383 1.170 -16.117 1.00 91.38 96 ALA A O 1
ATOM 818 N N . LYS A 1 97 ? 0.580 -0.930 -16.131 1.00 87.31 97 LYS A N 1
ATOM 819 C CA . LYS A 1 97 ? 1.871 -1.542 -15.809 1.00 87.31 97 LYS A CA 1
ATOM 820 C C . LYS A 1 97 ? 2.833 -1.358 -16.975 1.00 87.31 97 LYS A C 1
ATOM 822 O O . LYS A 1 97 ? 2.479 -1.618 -18.123 1.00 87.31 97 LYS A O 1
ATOM 827 N N . VAL A 1 98 ? 4.063 -0.975 -16.658 1.00 87.62 98 VAL A N 1
ATOM 828 C CA . VAL A 1 98 ? 5.134 -0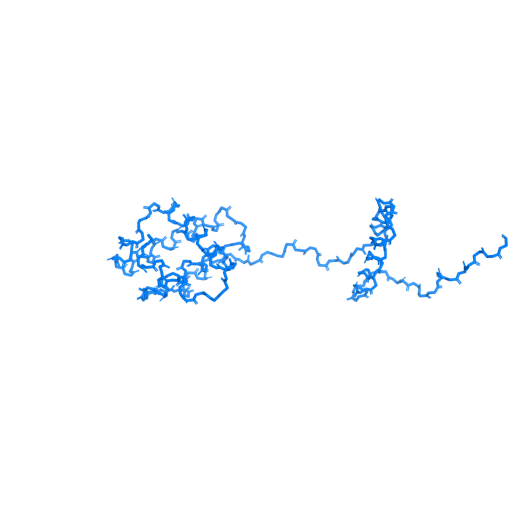.792 -17.642 1.00 87.62 98 VAL A CA 1
ATOM 829 C C . VAL A 1 98 ? 6.015 -2.034 -17.625 1.00 87.62 98 VAL A C 1
ATOM 831 O O . VAL A 1 98 ? 6.465 -2.455 -16.561 1.00 87.62 98 VAL A O 1
ATOM 834 N N . LYS A 1 99 ? 6.281 -2.650 -18.780 1.00 82.00 99 LYS A N 1
ATOM 835 C CA . LYS A 1 99 ? 7.260 -3.744 -18.854 1.00 82.00 99 LYS A CA 1
ATOM 836 C C . LYS A 1 99 ? 8.656 -3.179 -18.568 1.00 82.00 99 LYS A C 1
ATOM 838 O O . LYS A 1 99 ? 9.146 -2.350 -19.321 1.00 82.00 99 LYS A O 1
ATOM 843 N N . THR A 1 100 ? 9.273 -3.601 -17.466 1.00 76.25 100 THR A N 1
ATOM 844 C CA . THR A 1 100 ? 10.611 -3.124 -17.058 1.00 76.25 100 THR A CA 1
ATOM 845 C C . THR A 1 100 ? 11.732 -4.051 -17.528 1.00 76.25 100 THR A C 1
ATOM 847 O O . THR 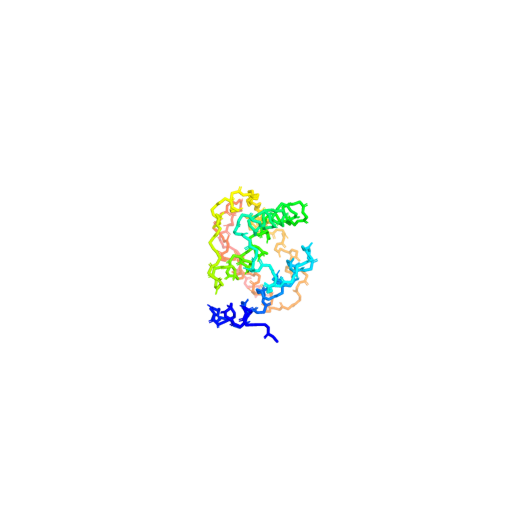A 1 100 ? 12.877 -3.631 -17.631 1.00 76.25 100 THR A O 1
ATOM 850 N N . SER A 1 101 ? 11.420 -5.321 -17.797 1.00 71.19 101 SER A N 1
ATOM 851 C CA . SER A 1 101 ? 12.402 -6.290 -18.281 1.00 71.19 101 SER A CA 1
ATOM 852 C C . SER A 1 101 ? 12.480 -6.236 -19.802 1.00 71.19 101 SER A C 1
ATOM 854 O O . SER A 1 101 ? 11.450 -6.249 -20.479 1.00 71.19 101 SER A O 1
ATOM 856 N N . VAL A 1 102 ? 13.707 -6.196 -20.325 1.00 61.84 102 VAL A N 1
ATOM 857 C CA . VAL A 1 102 ? 13.961 -6.532 -21.723 1.00 61.84 102 VAL A CA 1
ATOM 858 C C . VAL A 1 102 ? 13.766 -8.039 -21.829 1.00 61.84 102 VAL A C 1
ATOM 860 O O . VAL A 1 102 ? 14.575 -8.814 -21.333 1.00 61.84 102 VAL A O 1
ATOM 863 N N . GLU A 1 103 ? 12.664 -8.449 -22.443 1.00 62.28 103 GLU A N 1
ATOM 864 C CA . GLU A 1 103 ? 12.256 -9.847 -22.637 1.00 62.28 103 GLU A CA 1
ATOM 865 C C . GLU A 1 103 ? 13.129 -10.556 -23.697 1.00 62.28 103 GLU A C 1
ATOM 867 O O . GLU A 1 103 ? 12.659 -11.439 -24.403 1.00 62.28 103 GLU A O 1
ATOM 872 N N . ARG A 1 104 ? 14.395 -10.138 -23.861 1.00 74.81 104 ARG A N 1
ATOM 873 C CA . ARG A 1 104 ? 15.334 -10.732 -24.816 1.00 74.81 104 ARG A CA 1
ATOM 874 C C . ARG A 1 104 ? 16.405 -11.526 -24.086 1.00 74.81 104 ARG A C 1
ATOM 876 O O . ARG A 1 104 ? 16.938 -11.075 -23.072 1.00 74.81 104 ARG A O 1
ATOM 883 N N . GLY A 1 105 ? 16.741 -12.685 -24.643 1.00 72.94 105 GLY A N 1
ATOM 884 C CA . GLY A 1 105 ? 17.930 -13.426 -24.245 1.00 72.94 105 GLY A CA 1
ATOM 885 C C . GLY A 1 105 ? 19.209 -12.635 -24.532 1.00 72.94 105 GLY A C 1
ATOM 886 O O . GLY A 1 105 ? 19.224 -11.704 -25.346 1.00 72.94 105 GLY A O 1
ATOM 887 N N . TRP A 1 106 ? 20.294 -13.007 -23.855 1.00 81.31 106 TRP A N 1
ATOM 888 C CA . TRP A 1 106 ? 21.612 -12.469 -24.174 1.00 81.31 106 TRP A CA 1
ATOM 889 C C . TRP A 1 106 ? 22.040 -12.910 -25.573 1.00 81.31 106 TRP A C 1
ATOM 891 O O . TRP A 1 106 ? 21.870 -14.067 -25.955 1.00 81.31 106 TRP A O 1
ATOM 901 N N . THR A 1 107 ? 22.619 -11.983 -26.323 1.00 84.56 107 THR A N 1
ATOM 902 C CA . THR A 1 107 ? 23.289 -12.287 -27.590 1.00 84.56 107 THR A CA 1
ATOM 903 C C . THR A 1 107 ? 24.579 -13.062 -27.338 1.00 84.56 107 THR A C 1
ATOM 905 O O . THR A 1 107 ? 25.141 -13.043 -26.236 1.00 84.56 107 THR A O 1
ATOM 908 N N . THR A 1 108 ? 25.079 -13.753 -28.362 1.00 85.06 108 THR A N 1
ATOM 909 C CA . THR A 1 108 ? 26.337 -14.498 -28.253 1.00 85.06 108 THR A CA 1
ATOM 910 C C . THR A 1 108 ? 27.501 -13.566 -27.911 1.00 85.06 108 THR A C 1
ATOM 912 O O . THR A 1 108 ? 28.346 -13.924 -27.094 1.00 85.06 108 THR A O 1
ATOM 915 N N . GLU A 1 109 ? 27.513 -12.346 -28.448 1.00 88.19 109 GLU A N 1
ATOM 916 C CA . GLU A 1 109 ? 28.525 -11.324 -28.179 1.00 88.19 109 GLU A CA 1
ATOM 917 C C . GLU A 1 109 ? 28.507 -10.900 -26.707 1.00 88.19 109 GLU A C 1
ATOM 919 O O . GLU A 1 109 ? 29.554 -10.857 -26.057 1.00 88.19 109 GLU A O 1
ATOM 924 N N . GLU A 1 110 ? 27.319 -10.656 -26.151 1.00 86.75 110 GLU A N 1
ATOM 925 C CA . GLU A 1 110 ? 27.150 -10.318 -24.735 1.00 86.75 110 GLU A CA 1
ATOM 926 C C . GLU A 1 110 ? 27.634 -11.453 -23.828 1.00 86.75 110 GLU A C 1
ATOM 928 O O . GLU A 1 110 ? 28.336 -11.202 -22.849 1.00 86.75 110 GLU A O 1
ATOM 933 N N . ILE A 1 111 ? 27.342 -12.709 -24.179 1.00 89.69 111 ILE A N 1
ATOM 934 C CA . ILE A 1 111 ? 27.812 -13.880 -23.425 1.00 89.69 111 ILE A CA 1
ATOM 935 C C . ILE A 1 111 ? 29.337 -13.987 -23.480 1.00 89.69 111 ILE A C 1
ATOM 937 O O . ILE A 1 111 ? 29.970 -14.241 -22.456 1.00 89.69 111 ILE A O 1
ATOM 941 N N . GLN A 1 112 ? 29.955 -13.749 -24.638 1.00 89.81 112 GLN A N 1
ATOM 942 C CA . GLN A 1 112 ? 31.415 -13.747 -24.759 1.00 89.81 112 GLN A CA 1
ATOM 943 C C . GLN A 1 112 ? 32.054 -12.659 -23.890 1.00 89.81 112 GLN A C 1
ATOM 945 O O . GLN A 1 112 ? 33.079 -12.905 -23.253 1.00 89.81 112 GLN A O 1
ATOM 950 N N . VAL A 1 113 ? 31.439 -11.478 -23.800 1.00 93.12 113 VAL A N 1
ATOM 951 C CA 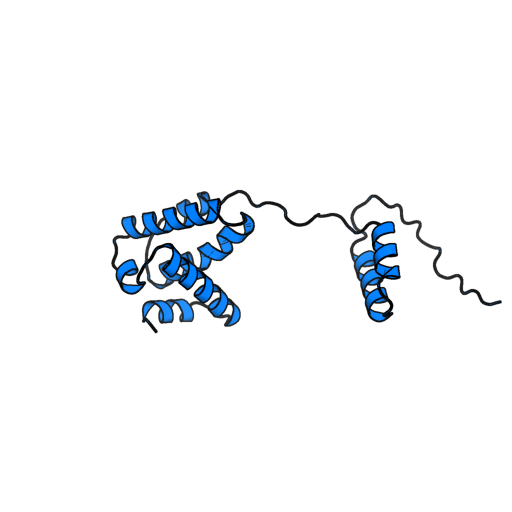. VAL A 1 113 ? 31.885 -10.416 -22.886 1.00 93.12 113 VAL A CA 1
ATOM 952 C C . VAL A 1 113 ? 31.761 -10.857 -21.422 1.00 93.12 113 VAL A C 1
ATOM 954 O O . V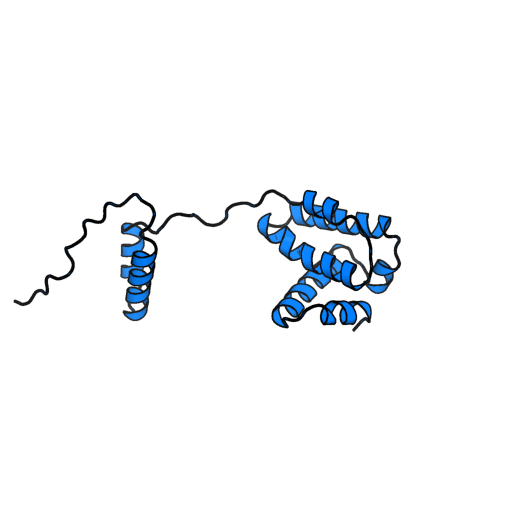AL A 1 113 ? 32.707 -10.671 -20.655 1.00 93.12 113 VAL A O 1
ATOM 957 N N . MET A 1 114 ? 30.656 -11.502 -21.035 1.00 90.25 114 MET A N 1
ATOM 958 C CA . MET A 1 114 ? 30.468 -12.033 -19.674 1.00 90.25 114 MET A CA 1
ATOM 959 C C . MET A 1 114 ? 31.488 -13.120 -19.321 1.00 90.25 114 MET A C 1
ATOM 961 O O . MET A 1 114 ? 32.023 -13.143 -18.214 1.00 90.25 114 MET A O 1
ATOM 965 N N . LEU A 1 115 ? 31.792 -14.019 -20.259 1.00 91.25 115 LEU A N 1
ATOM 966 C CA . LEU A 1 115 ? 32.770 -15.085 -20.047 1.00 91.25 115 LEU A CA 1
ATOM 967 C C . LEU A 1 115 ? 34.194 -14.534 -19.935 1.00 91.25 115 LEU A C 1
ATOM 969 O O . LEU A 1 115 ? 34.975 -15.048 -19.136 1.00 91.25 115 LEU A O 1
ATOM 97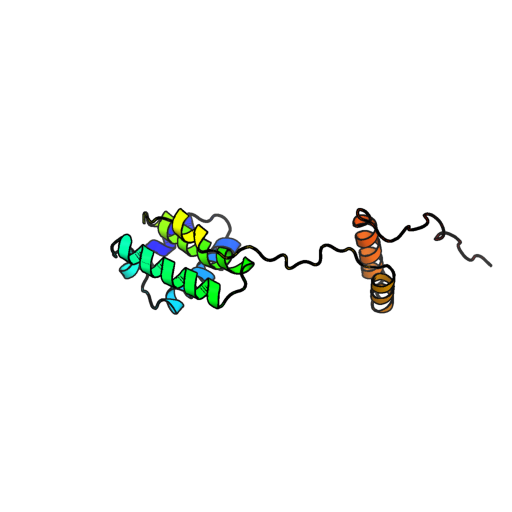3 N N . LYS A 1 116 ? 34.533 -13.485 -20.694 1.00 91.31 116 LYS A N 1
ATOM 974 C CA . LYS A 1 116 ? 35.838 -12.812 -20.606 1.00 91.31 116 LYS A CA 1
ATOM 975 C C . LYS A 1 116 ? 36.036 -12.081 -19.277 1.00 91.31 116 LYS A C 1
ATOM 977 O O . LYS A 1 116 ? 37.145 -12.086 -18.756 1.00 91.31 116 LYS A O 1
ATOM 982 N N . SER A 1 117 ? 34.985 -11.478 -18.717 1.00 91.31 117 SER A N 1
ATOM 983 C CA . SER A 1 117 ? 35.066 -10.747 -17.442 1.00 91.31 117 SER A CA 1
ATOM 984 C C . SER A 1 117 ? 35.019 -11.648 -16.200 1.00 91.31 117 SER A C 1
ATOM 986 O O . SER A 1 117 ? 35.360 -11.199 -15.107 1.00 91.31 117 SER A O 1
ATOM 988 N N . CYS A 1 118 ? 34.636 -12.922 -16.348 1.00 89.44 118 CYS A N 1
ATOM 989 C CA . CYS A 1 118 ? 34.515 -13.875 -15.245 1.00 89.44 118 CYS A CA 1
ATOM 990 C C . CYS A 1 118 ? 35.697 -14.868 -15.198 1.00 89.44 118 CYS A C 1
ATOM 992 O O . CYS A 1 118 ? 35.715 -15.820 -15.983 1.00 89.44 118 CYS A O 1
ATOM 994 N N . PRO A 1 119 ? 36.638 -14.744 -14.238 1.00 80.12 119 PRO A N 1
ATOM 995 C CA . PRO A 1 119 ? 37.754 -15.688 -14.097 1.00 80.12 119 PRO A CA 1
ATOM 996 C C . PRO A 1 119 ? 37.355 -17.007 -13.408 1.00 80.12 119 PRO A C 1
ATOM 998 O O . PRO A 1 119 ? 38.041 -18.015 -13.544 1.00 80.12 119 PRO A O 1
ATOM 1001 N N . ASN A 1 120 ? 36.245 -17.028 -12.660 1.00 93.06 120 ASN A N 1
ATOM 1002 C CA . ASN A 1 120 ? 35.814 -18.199 -11.894 1.00 93.06 120 ASN A CA 1
ATOM 1003 C C . ASN A 1 120 ? 35.056 -19.212 -12.770 1.00 93.06 120 ASN A C 1
ATOM 1005 O O . ASN A 1 120 ? 33.999 -18.901 -13.327 1.00 93.06 120 ASN A O 1
ATOM 1009 N N . LEU A 1 121 ? 35.548 -20.455 -12.804 1.00 90.69 121 LEU A N 1
ATOM 1010 C CA . LEU A 1 121 ? 34.951 -21.566 -13.549 1.00 90.69 121 LEU A CA 1
ATOM 1011 C C . LEU A 1 121 ? 33.492 -21.846 -13.147 1.00 90.69 121 LEU A C 1
ATOM 1013 O O . LEU A 1 121 ? 32.664 -22.120 -14.013 1.00 90.69 121 LEU A O 1
ATOM 1017 N N . ARG A 1 122 ? 33.142 -21.713 -11.859 1.00 90.62 122 ARG A N 1
ATOM 1018 C CA . ARG A 1 122 ? 31.770 -21.938 -11.368 1.00 90.62 122 ARG A CA 1
ATOM 1019 C C . ARG A 1 122 ? 30.782 -20.927 -11.948 1.00 90.62 122 ARG A C 1
ATOM 1021 O O . ARG A 1 122 ? 29.680 -21.298 -12.340 1.00 90.62 122 ARG A O 1
ATOM 1028 N N . THR A 1 123 ? 31.181 -19.660 -12.026 1.00 90.62 123 THR A N 1
ATOM 1029 C CA . THR A 1 123 ? 30.351 -18.593 -12.603 1.00 90.62 123 THR A CA 1
ATOM 1030 C C . THR A 1 123 ? 30.209 -18.773 -14.111 1.00 90.62 123 THR A C 1
ATOM 1032 O O . THR A 1 123 ? 29.109 -18.643 -14.637 1.00 90.62 123 THR A O 1
ATOM 1035 N N . ARG A 1 124 ? 31.290 -19.159 -14.802 1.00 89.44 124 ARG A N 1
ATOM 1036 C CA . ARG A 1 124 ? 31.248 -19.478 -16.239 1.00 89.44 124 ARG A CA 1
ATOM 1037 C C . ARG A 1 124 ? 30.301 -20.641 -16.537 1.00 89.44 124 ARG A C 1
ATOM 1039 O O . ARG A 1 124 ? 29.485 -20.537 -17.446 1.00 89.44 124 ARG A O 1
ATOM 1046 N N . ALA A 1 125 ? 30.358 -21.712 -15.742 1.00 90.25 125 ALA A N 1
ATOM 1047 C CA . ALA A 1 125 ? 29.441 -22.843 -15.866 1.00 90.25 125 ALA A CA 1
ATOM 1048 C C . ALA A 1 125 ? 27.976 -22.419 -15.662 1.00 90.25 125 ALA A C 1
ATOM 1050 O O . ALA A 1 125 ? 27.112 -22.831 -16.431 1.00 90.25 125 ALA A O 1
ATOM 1051 N N . ALA A 1 126 ? 27.699 -21.544 -14.688 1.00 88.62 126 ALA A N 1
ATOM 1052 C CA . ALA A 1 126 ? 26.358 -21.002 -14.468 1.00 88.62 126 ALA A CA 1
ATOM 1053 C C . ALA A 1 126 ? 25.861 -20.146 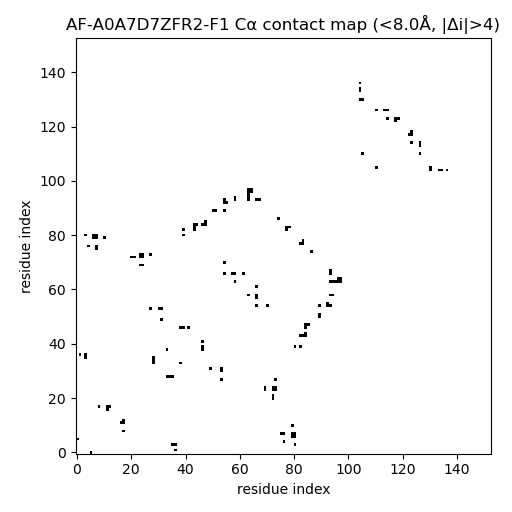-15.648 1.00 88.62 126 ALA A C 1
ATOM 1055 O O . ALA A 1 126 ? 24.708 -20.284 -16.047 1.00 88.62 126 ALA A O 1
ATOM 1056 N N . ILE A 1 127 ? 26.725 -19.314 -16.242 1.00 88.12 127 ILE A N 1
ATOM 1057 C CA . ILE A 1 127 ? 26.395 -18.515 -17.436 1.00 88.12 127 ILE A CA 1
ATOM 1058 C C . ILE A 1 127 ? 26.045 -19.430 -18.616 1.00 88.12 127 ILE A C 1
ATOM 1060 O O . ILE A 1 127 ? 25.024 -19.228 -19.270 1.00 88.12 127 ILE A O 1
ATOM 1064 N N . HIS A 1 128 ? 26.854 -20.463 -18.869 1.00 86.62 128 HIS A N 1
ATOM 1065 C CA . HIS A 1 128 ? 26.565 -21.444 -19.917 1.00 86.62 128 HIS A CA 1
ATOM 1066 C C . HIS A 1 128 ? 25.258 -22.201 -19.661 1.00 86.62 128 HIS A C 1
ATOM 1068 O O . HIS A 1 128 ? 24.472 -22.380 -20.590 1.00 86.62 128 HIS A O 1
ATOM 1074 N N . PHE A 1 129 ? 25.010 -22.611 -18.415 1.00 87.56 129 PHE A N 1
ATOM 1075 C CA . PHE A 1 129 ? 23.792 -23.318 -18.028 1.00 87.56 129 PHE A CA 1
ATOM 1076 C C . PHE A 1 129 ? 22.536 -22.455 -18.222 1.00 87.56 129 PHE A C 1
ATOM 1078 O O . PHE A 1 129 ? 21.563 -22.915 -18.817 1.00 87.56 129 PHE A O 1
ATOM 1085 N N . GLU A 1 130 ? 22.562 -21.190 -17.791 1.00 82.62 130 GLU A N 1
ATOM 1086 C CA . GLU A 1 130 ? 21.419 -20.281 -17.955 1.00 82.62 130 GLU A CA 1
ATOM 1087 C C . GLU A 1 130 ? 21.192 -19.906 -19.426 1.00 82.62 130 GLU A C 1
ATOM 1089 O O . GLU A 1 130 ? 20.048 -19.827 -19.871 1.00 82.62 130 GLU A O 1
ATOM 1094 N N . ASN A 1 131 ? 22.263 -19.739 -20.209 1.00 82.44 131 ASN A N 1
ATOM 1095 C CA . ASN A 1 131 ? 22.144 -19.524 -21.649 1.00 82.44 131 ASN A CA 1
ATOM 1096 C C . ASN A 1 131 ? 21.488 -20.726 -22.347 1.00 82.44 131 ASN A C 1
ATOM 1098 O O . ASN A 1 131 ? 20.546 -20.554 -23.115 1.00 82.44 131 ASN A O 1
ATOM 1102 N N . ALA A 1 132 ? 21.933 -21.949 -22.039 1.00 80.00 132 ALA A N 1
ATOM 1103 C CA . ALA A 1 132 ? 21.337 -23.164 -22.591 1.00 80.00 132 ALA A CA 1
ATOM 1104 C C . ALA A 1 132 ? 19.838 -23.278 -22.249 1.00 80.00 132 ALA A C 1
ATOM 1106 O O . ALA A 1 132 ? 19.046 -23.699 -23.094 1.00 80.00 132 ALA A O 1
ATOM 1107 N N . ARG A 1 133 ? 19.437 -22.844 -21.044 1.00 67.12 133 ARG A N 1
ATOM 1108 C CA . ARG A 1 133 ? 18.041 -22.838 -20.579 1.00 67.12 133 ARG A CA 1
ATOM 1109 C C . ARG A 1 133 ? 17.142 -21.872 -21.358 1.00 67.12 133 ARG A C 1
ATOM 1111 O O . ARG A 1 133 ? 15.983 -22.194 -21.595 1.00 67.12 133 ARG A O 1
ATOM 1118 N N . ASN A 1 134 ? 17.664 -20.716 -21.770 1.00 60.41 134 ASN A N 1
ATOM 1119 C CA . ASN A 1 134 ? 16.902 -19.654 -22.440 1.00 60.41 134 ASN A CA 1
ATOM 1120 C C . ASN A 1 134 ? 16.887 -19.763 -23.981 1.00 60.41 134 ASN A C 1
ATOM 1122 O O . ASN A 1 134 ? 16.499 -18.813 -24.654 1.00 60.41 134 ASN A O 1
ATOM 1126 N N . THR A 1 135 ? 17.243 -20.915 -24.562 1.00 53.91 135 THR A N 1
ATOM 1127 C CA . THR A 1 135 ? 17.298 -21.162 -26.025 1.00 53.91 135 THR A CA 1
ATOM 1128 C C . THR A 1 135 ? 15.936 -21.170 -26.750 1.00 53.91 135 THR A C 1
ATOM 1130 O O . THR A 1 135 ? 15.850 -21.539 -27.919 1.00 53.91 135 THR A O 1
ATOM 1133 N N . GLY A 1 136 ? 14.860 -20.729 -26.099 1.00 51.47 136 GLY A N 1
ATOM 1134 C CA . GLY A 1 136 ? 13.499 -20.752 -26.627 1.00 51.47 136 GLY A CA 1
ATOM 1135 C C . GLY A 1 136 ? 12.924 -19.396 -27.043 1.00 51.47 136 GLY A C 1
ATOM 1136 O O . GLY A 1 136 ? 11.834 -19.105 -26.576 1.00 51.47 136 GLY A O 1
ATOM 1137 N N . GLN A 1 137 ? 13.613 -18.578 -27.862 1.00 47.66 137 GLN A N 1
ATOM 1138 C CA . GLN A 1 137 ? 13.044 -17.631 -28.865 1.00 47.66 137 GLN A CA 1
ATOM 1139 C C . GLN A 1 137 ? 14.127 -16.709 -29.481 1.00 47.66 137 GLN A C 1
ATOM 1141 O O . GLN A 1 137 ? 15.137 -16.436 -28.838 1.00 47.66 137 GLN A O 1
ATOM 1146 N N . PRO A 1 138 ? 13.991 -16.286 -30.755 1.00 48.25 138 PRO A N 1
ATOM 1147 C CA . PRO A 1 138 ? 14.846 -16.833 -31.805 1.00 48.25 138 PRO A CA 1
ATOM 1148 C C . PRO A 1 138 ? 15.466 -15.742 -32.687 1.00 48.25 138 PRO A C 1
ATOM 1150 O O . PRO A 1 138 ? 14.751 -15.160 -33.488 1.00 48.25 138 PRO A O 1
ATOM 1153 N N . GLU A 1 139 ? 16.784 -15.539 -32.643 1.00 41.41 139 GLU A N 1
ATOM 1154 C CA . GLU A 1 139 ? 17.493 -14.906 -33.779 1.00 41.41 139 GLU A CA 1
ATOM 1155 C C . GLU A 1 139 ? 18.858 -15.530 -34.104 1.00 41.41 139 GLU A C 1
ATOM 1157 O O . GLU A 1 139 ? 19.348 -15.378 -35.220 1.00 41.41 139 GLU A O 1
ATOM 1162 N N . ALA A 1 140 ? 19.445 -16.338 -33.220 1.00 41.50 140 ALA A N 1
ATOM 1163 C CA . ALA A 1 140 ? 20.663 -17.070 -33.545 1.00 41.50 140 ALA A CA 1
ATOM 1164 C C . ALA A 1 140 ? 20.327 -18.521 -33.906 1.00 41.50 140 ALA A C 1
ATOM 1166 O O . ALA A 1 140 ? 20.005 -19.334 -33.040 1.00 41.50 140 ALA A O 1
ATOM 1167 N N . LYS A 1 141 ? 20.442 -18.865 -35.193 1.00 37.53 141 LYS A N 1
ATOM 1168 C CA . LYS A 1 141 ? 20.681 -20.248 -35.622 1.00 37.53 141 LYS A CA 1
ATOM 1169 C C . LYS A 1 141 ? 22.006 -20.692 -35.001 1.00 37.53 141 LYS A C 1
ATOM 1171 O O . LYS A 1 141 ? 23.065 -20.508 -35.593 1.00 37.53 141 LYS A O 1
ATOM 1176 N N . ILE A 1 142 ? 21.960 -21.229 -33.788 1.00 43.31 142 ILE A N 1
ATOM 1177 C CA . ILE A 1 142 ? 23.111 -21.908 -33.207 1.00 43.31 142 ILE A CA 1
ATOM 1178 C C . ILE A 1 142 ? 23.232 -23.215 -33.984 1.00 43.31 142 ILE A C 1
ATOM 1180 O O . ILE A 1 142 ? 22.377 -24.089 -33.854 1.00 43.31 142 ILE A O 1
ATOM 1184 N N . ASN A 1 143 ? 24.255 -23.313 -34.833 1.00 34.44 143 ASN A N 1
ATOM 1185 C CA . ASN A 1 143 ? 24.673 -24.576 -35.424 1.00 34.44 143 ASN A CA 1
ATOM 1186 C C . ASN A 1 143 ? 25.004 -25.515 -34.253 1.00 34.44 143 ASN A C 1
ATOM 1188 O O . ASN A 1 143 ? 25.941 -25.227 -33.499 1.00 34.44 143 ASN A O 1
ATOM 1192 N N . PRO A 1 144 ? 24.230 -26.585 -34.020 1.00 40.53 144 PRO A N 1
ATOM 1193 C CA . PRO A 1 144 ? 24.588 -27.533 -32.993 1.00 40.53 144 PRO A CA 1
ATOM 1194 C C . PRO A 1 144 ? 25.785 -28.322 -33.525 1.00 40.53 144 PRO A C 1
ATOM 1196 O O . PRO A 1 144 ? 25.730 -28.825 -34.643 1.00 40.53 144 PRO A O 1
ATOM 1199 N N . ILE A 1 145 ? 26.816 -28.465 -32.687 1.00 41.38 145 ILE A N 1
ATOM 1200 C CA . ILE A 1 145 ? 28.028 -29.286 -32.878 1.00 41.38 145 ILE A CA 1
ATOM 1201 C C . ILE A 1 145 ? 29.225 -28.529 -33.486 1.00 41.38 145 ILE A C 1
ATOM 1203 O O . ILE A 1 145 ? 29.486 -28.640 -34.671 1.00 41.38 145 ILE A O 1
ATOM 1207 N N . THR A 1 146 ? 30.012 -27.855 -32.636 1.00 37.81 146 THR A N 1
ATOM 1208 C CA . THR A 1 146 ? 31.496 -27.834 -32.695 1.00 37.81 146 THR A CA 1
ATOM 1209 C C . THR A 1 146 ? 32.051 -27.394 -31.330 1.00 37.81 146 THR A C 1
ATOM 1211 O O . THR A 1 146 ? 32.566 -26.290 -31.184 1.00 37.81 146 THR A O 1
ATOM 1214 N N . CYS A 1 147 ? 31.893 -28.205 -30.283 1.00 35.72 147 CYS A N 1
ATOM 1215 C CA . CYS A 1 147 ? 32.557 -27.947 -28.997 1.00 35.72 147 CYS A CA 1
ATOM 1216 C C . CYS A 1 147 ? 32.962 -29.247 -28.293 1.00 35.72 147 CYS A C 1
ATOM 1218 O O . CYS A 1 147 ? 32.812 -29.341 -27.087 1.00 35.72 147 CYS A O 1
ATOM 1220 N N . TRP A 1 148 ? 33.479 -30.235 -29.030 1.00 34.41 148 TRP A N 1
ATOM 1221 C CA . TRP A 1 148 ? 34.261 -31.337 -28.450 1.00 34.41 148 TRP A CA 1
ATOM 1222 C C . TRP A 1 148 ? 35.309 -31.826 -29.460 1.00 34.41 148 TRP A C 1
ATOM 1224 O O . TRP A 1 148 ? 35.286 -32.975 -29.878 1.00 34.41 148 TRP A O 1
ATOM 1234 N N . GLU A 1 149 ? 36.218 -30.949 -29.880 1.00 30.25 149 GLU A N 1
ATOM 1235 C CA . GLU A 1 149 ? 37.526 -31.411 -30.349 1.00 30.25 149 GLU A CA 1
ATOM 1236 C C . GLU A 1 149 ? 38.524 -31.028 -29.265 1.00 30.25 149 GLU A C 1
ATOM 1238 O O . GLU A 1 149 ? 38.928 -29.877 -29.109 1.00 30.25 149 GLU A O 1
ATOM 1243 N N . THR A 1 150 ? 38.814 -32.013 -28.423 1.00 40.50 150 THR A N 1
ATOM 1244 C CA . THR A 1 150 ? 39.994 -32.040 -27.574 1.00 40.50 150 THR A CA 1
ATOM 1245 C C . THR A 1 150 ? 41.211 -31.939 -28.482 1.00 40.50 150 THR A C 1
ATOM 1247 O O . THR A 1 150 ? 41.452 -32.822 -29.303 1.00 40.50 150 THR A O 1
ATOM 1250 N N . SER A 1 151 ? 41.965 -30.849 -28.361 1.00 33.75 151 SER A N 1
ATOM 1251 C CA . SER A 1 151 ? 43.312 -30.763 -28.916 1.00 33.75 151 SER A CA 1
ATOM 1252 C C . SER A 1 151 ? 44.231 -31.681 -28.108 1.00 33.75 151 SER A C 1
ATOM 1254 O O . SER A 1 151 ? 44.857 -31.243 -27.148 1.00 33.75 151 SER A O 1
ATOM 1256 N N . ASP A 1 152 ? 44.257 -32.957 -28.488 1.00 37.53 152 ASP A N 1
ATOM 1257 C CA . ASP A 1 152 ? 45.373 -33.862 -28.231 1.00 37.53 152 ASP A CA 1
ATOM 1258 C C . ASP A 1 152 ? 46.283 -33.840 -29.468 1.00 37.53 152 ASP A C 1
ATOM 1260 O O . ASP A 1 152 ? 45.967 -34.474 -30.477 1.00 37.53 152 ASP A O 1
ATOM 1264 N N . ALA A 1 153 ? 47.366 -33.059 -29.392 1.00 34.88 153 ALA A N 1
ATOM 1265 C CA . ALA A 1 153 ? 48.668 -33.250 -30.050 1.00 34.88 153 ALA A CA 1
ATOM 1266 C C . ALA A 1 153 ? 49.620 -32.108 -29.658 1.00 34.88 153 ALA A C 1
ATOM 1268 O O . ALA A 1 153 ? 49.251 -30.931 -29.880 1.00 34.88 153 ALA A O 1
#

Sequence (153 aa):
MNRCIRLFLAGIKSEKTKKDYLKNLERFRKSMDIDYEKFLKLTPKKIQVIVEDYVLNLVEKEHPNSVPTFYYPIHAFLEMNDVMINFKKMRRLFPAKVKTSVERGWTTEEIQVMLKSCPNLRTRAAIHFENARNTGQPEAKINPITCWETSDA

Foldseek 3Di:
DDPLLVLLLVPDDDPVLNVLLVVLVVVLCVVLVDDPVVLLPDDLVVNQVSLLVVLLVCQVPHQLVCSVSSNVSVVSSCVSSVRDHPVVVSVVSRDDHDPPDPPDDDDPVRLVVVCVVDPDPVVNVVSVVVNVVPCPDDDDPPPPDDDDDDPDD

Radius of gyration: 25.05 Å; Cα contacts (8 Å, |Δi|>4): 86; chains: 1; bounding box: 65×47×55 Å

pLDDT: mean 84.8, std 18.22, range [30.25, 96.75]

Secondary structure (DSSP, 8-state):
--HHHHHHHHT---HHHHHHHHHHHHHHHHHTT--HHHHHTS-HHHHHHHHHHHHHHHHHHS-TTTHHHHHHHHHHHHHTTT----HHHHHHTSPPPP--S---PPPHHHHHHHHHH---HHHHHHHHHHHHHT--S-S----S--S------

Mean predicted aligned error: 10.28 Å